Protein AF-A0A7V1H0X3-F1 (afdb_monomer_lite)

Foldseek 3Di:
DDCDPVNVVVVVVVVCVVPNPVVVVVVVVVVVVVVVVVVVVVVCVVCVVPDDDDDDDPPPPPPPPDDDDDPDDDDD

Sequence (76 aa):
MGLGLPELLVILAIILVIFGPRKLPEIGKALGQTIRELRSSTQKEESKEQDKDKDKIEASSETAEESKKEEEVKTT

Structure (mmCIF, N/CA/C/O backbone):
data_AF-A0A7V1H0X3-F1
#
_entry.id   AF-A0A7V1H0X3-F1
#
loop_
_atom_site.group_PDB
_atom_site.id
_atom_site.type_symbol
_atom_site.label_atom_id
_atom_site.label_alt_id
_ato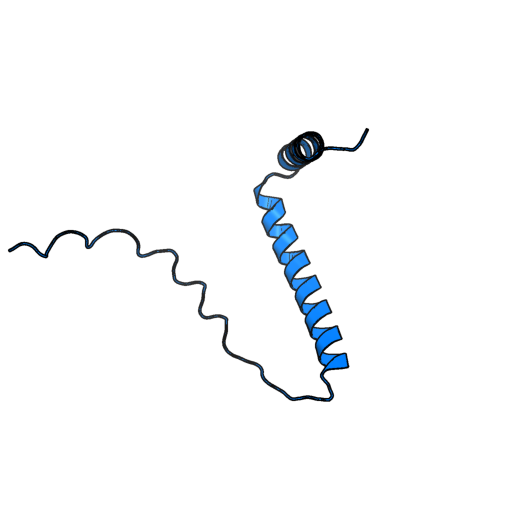m_site.label_comp_id
_atom_site.label_asym_id
_atom_site.label_entity_id
_atom_site.label_seq_id
_atom_site.pdbx_PDB_ins_code
_atom_site.Cartn_x
_atom_site.Cartn_y
_atom_site.Cartn_z
_atom_site.occupancy
_atom_site.B_iso_or_equiv
_atom_site.auth_seq_id
_atom_site.auth_comp_id
_atom_site.auth_asym_id
_atom_site.auth_atom_id
_atom_site.pdbx_PDB_model_num
ATOM 1 N N . MET A 1 1 ? 25.210 -8.081 -4.035 1.00 60.94 1 MET A N 1
ATOM 2 C CA . MET A 1 1 ? 24.266 -7.574 -5.051 1.00 60.94 1 MET A CA 1
ATOM 3 C C . MET A 1 1 ? 22.871 -7.674 -4.467 1.00 60.94 1 MET A C 1
ATOM 5 O O . MET A 1 1 ? 22.328 -8.767 -4.413 1.00 60.94 1 MET A O 1
ATOM 9 N N . GLY A 1 2 ? 22.376 -6.583 -3.887 1.00 77.00 2 GLY A N 1
ATOM 10 C CA . GLY A 1 2 ? 21.030 -6.519 -3.320 1.00 77.00 2 GLY A CA 1
ATOM 11 C C . GLY A 1 2 ? 20.097 -5.853 -4.319 1.00 77.00 2 GLY A C 1
ATOM 12 O O . GLY A 1 2 ? 20.530 -4.952 -5.033 1.00 77.00 2 GLY A O 1
ATOM 13 N N . LEU A 1 3 ? 18.847 -6.306 -4.374 1.00 82.56 3 LEU A N 1
ATOM 14 C CA . LEU A 1 3 ? 17.793 -5.607 -5.101 1.00 82.56 3 LEU A CA 1
ATOM 15 C C . LEU A 1 3 ? 17.627 -4.225 -4.467 1.00 82.56 3 LEU A C 1
ATOM 17 O O . LEU A 1 3 ? 17.237 -4.118 -3.303 1.00 82.56 3 LEU A O 1
ATOM 21 N N . GLY A 1 4 ? 17.999 -3.185 -5.205 1.00 92.31 4 GLY A N 1
ATOM 22 C CA . GLY A 1 4 ? 17.836 -1.817 -4.756 1.00 92.31 4 GLY A CA 1
ATOM 23 C C . GLY A 1 4 ? 16.385 -1.366 -4.880 1.00 92.31 4 GLY A C 1
ATOM 24 O O . GLY A 1 4 ? 15.543 -2.011 -5.510 1.00 92.31 4 GLY A O 1
ATOM 25 N N . LEU A 1 5 ? 16.102 -0.195 -4.309 1.00 95.06 5 LEU A N 1
ATOM 26 C CA . LEU A 1 5 ? 14.856 0.523 -4.580 1.00 95.06 5 LEU A CA 1
ATOM 27 C C . LEU A 1 5 ? 14.574 0.699 -6.089 1.00 95.06 5 LEU A C 1
ATOM 29 O O . LEU A 1 5 ? 13.411 0.539 -6.464 1.00 95.06 5 LEU A O 1
ATOM 33 N N . PRO A 1 6 ? 15.571 0.975 -6.961 1.00 93.12 6 PRO A N 1
ATOM 34 C CA . PRO A 1 6 ? 15.335 1.095 -8.400 1.00 93.12 6 PRO A CA 1
ATOM 35 C C . PRO A 1 6 ? 14.792 -0.191 -9.032 1.00 93.12 6 PRO A C 1
ATOM 37 O O . PRO A 1 6 ? 13.779 -0.141 -9.728 1.00 93.12 6 PRO A O 1
ATOM 40 N N . GLU A 1 7 ? 15.399 -1.350 -8.759 1.00 94.12 7 GLU A N 1
ATOM 41 C CA . GLU A 1 7 ? 14.934 -2.636 -9.289 1.00 94.12 7 GLU A CA 1
ATOM 42 C C . GLU A 1 7 ? 13.517 -2.976 -8.810 1.00 94.12 7 GLU A C 1
ATOM 44 O O . GLU A 1 7 ? 12.687 -3.422 -9.606 1.00 94.12 7 GLU A O 1
ATOM 49 N N . LEU A 1 8 ? 13.205 -2.721 -7.533 1.00 94.75 8 LEU A N 1
ATOM 50 C CA . LEU A 1 8 ? 11.864 -2.957 -6.993 1.00 94.75 8 LEU A CA 1
ATOM 51 C C . LEU A 1 8 ? 10.810 -2.067 -7.670 1.00 94.75 8 LEU A C 1
ATOM 53 O O . LEU A 1 8 ? 9.712 -2.537 -7.970 1.00 94.75 8 LEU A O 1
ATOM 57 N N . LEU A 1 9 ? 11.146 -0.804 -7.954 1.00 95.06 9 LEU A N 1
ATOM 58 C CA . LEU A 1 9 ? 10.264 0.130 -8.658 1.00 95.06 9 LEU A CA 1
ATOM 59 C C . LEU A 1 9 ? 9.956 -0.327 -10.087 1.00 95.06 9 LEU A C 1
ATOM 61 O O . LEU A 1 9 ? 8.810 -0.224 -10.520 1.00 95.06 9 LEU A O 1
ATOM 65 N N . VAL A 1 10 ? 10.947 -0.861 -10.805 1.00 95.88 10 VAL A N 1
ATOM 66 C CA . VAL A 1 10 ? 10.753 -1.387 -12.167 1.00 95.88 10 VAL A CA 1
ATOM 67 C C . VAL A 1 10 ? 9.805 -2.587 -12.156 1.00 95.88 10 VAL A C 1
ATOM 69 O O . VAL A 1 10 ? 8.873 -2.645 -12.958 1.00 95.88 10 VAL A O 1
ATOM 72 N N . ILE A 1 11 ? 9.985 -3.519 -11.218 1.00 94.88 11 ILE A N 1
ATOM 73 C CA . ILE A 1 11 ? 9.097 -4.683 -11.070 1.00 94.88 11 ILE A CA 1
ATOM 74 C C . ILE A 1 11 ? 7.675 -4.227 -10.721 1.00 94.88 11 ILE A C 1
ATOM 76 O O . ILE A 1 11 ? 6.705 -4.683 -11.330 1.00 94.88 11 ILE A O 1
ATOM 80 N N . LEU A 1 12 ? 7.547 -3.287 -9.781 1.00 94.44 12 LEU A N 1
ATOM 81 C CA . LEU A 1 12 ? 6.262 -2.712 -9.400 1.00 94.44 12 LEU A CA 1
ATOM 82 C C . LEU A 1 12 ? 5.575 -2.039 -10.596 1.00 94.44 12 LEU A C 1
ATOM 84 O O . LEU A 1 12 ? 4.380 -2.235 -10.792 1.00 94.44 12 LEU A O 1
ATOM 88 N N . ALA A 1 13 ? 6.316 -1.303 -11.426 1.00 95.44 13 ALA A N 1
ATOM 89 C CA . ALA A 1 13 ? 5.779 -0.665 -12.623 1.00 95.44 13 ALA A CA 1
ATOM 90 C C . ALA A 1 13 ? 5.204 -1.690 -13.616 1.00 95.44 13 ALA A C 1
ATOM 92 O O . ALA A 1 13 ? 4.112 -1.480 -14.137 1.00 95.44 13 ALA A O 1
ATOM 93 N N . ILE A 1 14 ? 5.873 -2.828 -13.829 1.00 96.44 14 ILE A N 1
ATOM 94 C CA . ILE A 1 14 ? 5.369 -3.900 -14.706 1.00 96.44 14 ILE A CA 1
ATOM 95 C C . ILE A 1 14 ? 4.056 -4.479 -14.162 1.00 96.44 14 ILE A C 1
ATOM 97 O O . ILE A 1 14 ? 3.080 -4.619 -14.900 1.00 96.44 14 ILE A O 1
ATOM 101 N N . ILE A 1 15 ? 4.001 -4.765 -12.859 1.00 95.88 15 ILE A N 1
ATOM 102 C CA . ILE A 1 15 ? 2.782 -5.238 -12.184 1.00 95.88 15 ILE A CA 1
ATOM 103 C C . ILE A 1 15 ? 1.660 -4.205 -12.345 1.00 95.88 15 ILE A C 1
ATOM 105 O O . ILE A 1 15 ? 0.526 -4.557 -12.666 1.00 95.88 15 ILE A O 1
ATOM 109 N N . LEU A 1 16 ? 1.975 -2.920 -12.189 1.00 94.69 16 LEU A 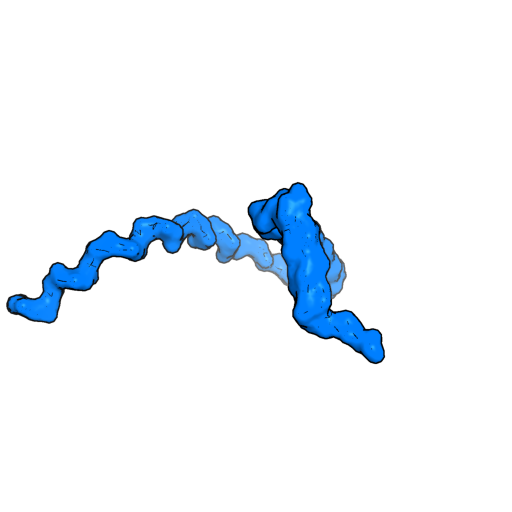N 1
ATOM 110 C CA . LEU A 1 16 ? 1.023 -1.830 -12.359 1.00 94.69 16 LEU A CA 1
ATOM 111 C C . LEU A 1 16 ? 0.508 -1.675 -13.786 1.00 94.69 16 LEU A C 1
ATOM 113 O O . LEU A 1 16 ? -0.626 -1.245 -13.951 1.00 94.69 16 LEU A O 1
ATOM 117 N N . VAL A 1 17 ? 1.283 -2.020 -14.810 1.00 95.88 17 VAL A N 1
ATOM 118 C CA . VAL A 1 17 ? 0.798 -2.007 -16.198 1.00 95.88 17 VAL A CA 1
ATOM 119 C C . VAL A 1 17 ? -0.212 -3.133 -16.430 1.00 95.88 17 VAL A C 1
ATOM 121 O O . VAL A 1 17 ? -1.227 -2.913 -17.086 1.00 95.88 17 VAL A O 1
ATOM 124 N N . ILE A 1 18 ? 0.021 -4.316 -15.856 1.00 95.38 18 ILE A N 1
ATOM 125 C CA . ILE A 1 18 ? -0.871 -5.477 -16.006 1.00 95.38 18 ILE A CA 1
ATOM 126 C C . ILE A 1 18 ? -2.161 -5.293 -15.197 1.00 95.38 18 ILE A C 1
ATOM 128 O O . ILE A 1 18 ? -3.261 -5.515 -15.699 1.00 95.38 18 ILE A O 1
ATOM 132 N N . PHE A 1 19 ? -2.035 -4.899 -13.930 1.00 92.44 19 PHE A N 1
ATOM 133 C CA . PHE A 1 19 ? -3.167 -4.795 -13.008 1.00 92.44 19 PHE A CA 1
ATOM 134 C C . PHE A 1 19 ? -3.805 -3.397 -12.990 1.00 92.44 19 PHE A C 1
ATOM 136 O O . PHE A 1 19 ? -4.989 -3.260 -12.682 1.00 92.44 19 PHE A O 1
ATOM 143 N N . GLY A 1 20 ? -3.061 -2.353 -13.342 1.00 92.50 20 GLY A N 1
ATOM 144 C CA . GLY A 1 20 ? -3.480 -0.956 -13.254 1.00 92.50 20 GLY A CA 1
ATOM 145 C C . GLY A 1 20 ? -3.232 -0.340 -11.865 1.00 92.50 20 GLY A C 1
ATOM 146 O O . GLY A 1 20 ? -3.471 -0.988 -10.841 1.00 92.50 20 GLY A O 1
ATOM 147 N N . PRO A 1 21 ? -2.852 0.952 -11.778 1.00 90.94 21 PRO A N 1
ATOM 148 C CA . PRO A 1 21 ? -2.586 1.633 -10.503 1.00 90.94 21 PRO A CA 1
ATOM 149 C C . PRO A 1 21 ? -3.823 1.783 -9.615 1.00 90.94 21 PRO A C 1
ATOM 151 O O . PRO A 1 21 ? -3.694 1.936 -8.405 1.00 90.94 21 PRO A O 1
ATOM 154 N N . ARG A 1 22 ? -5.030 1.695 -10.188 1.00 92.69 22 ARG A N 1
ATOM 155 C CA . ARG A 1 22 ? -6.290 1.786 -9.437 1.00 92.69 22 ARG A CA 1
ATOM 156 C C . ARG A 1 22 ? -6.566 0.551 -8.572 1.00 92.69 22 ARG A C 1
ATOM 158 O O . ARG A 1 22 ? -7.271 0.684 -7.579 1.00 92.69 22 ARG A O 1
ATOM 165 N N . LYS A 1 23 ? -5.989 -0.614 -8.900 1.00 90.56 23 LYS A N 1
ATOM 166 C CA . LYS A 1 23 ? -6.209 -1.858 -8.143 1.00 90.56 23 LYS A CA 1
ATOM 167 C C . LYS A 1 23 ? -5.375 -1.954 -6.865 1.00 90.56 23 LYS A C 1
ATOM 169 O O . LYS A 1 23 ? -5.822 -2.573 -5.907 1.00 90.56 23 LYS A O 1
ATOM 174 N N . LEU A 1 24 ? -4.198 -1.323 -6.803 1.00 92.00 24 LEU A N 1
ATOM 175 C CA . LEU A 1 24 ? -3.384 -1.302 -5.577 1.00 92.00 24 LEU A CA 1
ATOM 176 C C . LEU A 1 24 ? -4.109 -0.703 -4.358 1.00 92.00 24 LEU A C 1
ATOM 178 O O . LEU A 1 24 ? -4.123 -1.362 -3.319 1.00 92.00 24 LEU A O 1
ATOM 182 N N . PRO A 1 25 ? -4.725 0.496 -4.431 1.00 90.06 25 PRO A N 1
ATOM 183 C CA . PRO A 1 25 ? -5.438 1.055 -3.286 1.00 90.06 25 PRO A CA 1
ATOM 184 C C . PRO A 1 25 ? -6.697 0.254 -2.937 1.00 90.06 25 PRO A C 1
ATOM 186 O O . PRO A 1 25 ? -7.067 0.196 -1.771 1.00 90.06 25 PRO A O 1
ATOM 189 N N . GLU A 1 26 ? -7.345 -0.384 -3.913 1.00 93.19 26 GLU A N 1
ATOM 190 C CA . GLU A 1 26 ? -8.506 -1.253 -3.687 1.00 93.19 26 GLU A CA 1
ATOM 191 C C . GLU A 1 26 ? -8.121 -2.501 -2.877 1.00 93.19 26 GLU A C 1
ATOM 193 O O . GLU A 1 26 ? -8.695 -2.761 -1.818 1.00 93.19 26 GLU A O 1
ATOM 198 N N . ILE A 1 27 ? -7.070 -3.208 -3.307 1.00 93.00 27 ILE A N 1
ATOM 199 C CA . ILE A 1 27 ? -6.522 -4.376 -2.601 1.00 93.00 27 ILE A CA 1
ATOM 200 C C . ILE A 1 27 ? -5.970 -3.963 -1.230 1.00 93.00 27 ILE A C 1
ATOM 202 O O . ILE A 1 27 ? -6.208 -4.642 -0.235 1.00 93.00 27 ILE A O 1
ATOM 206 N N . GLY A 1 28 ? -5.282 -2.822 -1.152 1.00 94.00 28 GLY A N 1
ATOM 207 C CA . GLY A 1 28 ? -4.761 -2.276 0.099 1.00 94.00 28 GLY A CA 1
ATOM 208 C C . GLY A 1 28 ? -5.856 -1.932 1.111 1.00 94.00 28 GLY A C 1
ATOM 209 O O . GLY A 1 28 ? -5.679 -2.199 2.296 1.00 94.00 28 GLY A O 1
ATOM 210 N N . LYS A 1 29 ? -7.006 -1.404 0.669 1.00 94.81 29 LYS A N 1
ATOM 211 C CA . LYS A 1 29 ? -8.167 -1.158 1.540 1.00 94.81 29 LYS A CA 1
ATOM 212 C C . LYS A 1 29 ? -8.745 -2.461 2.090 1.00 94.81 29 LYS A C 1
ATOM 214 O O . LYS A 1 29 ? -8.935 -2.559 3.298 1.00 94.81 29 LYS A O 1
ATOM 219 N N . ALA A 1 30 ? -8.954 -3.467 1.239 1.00 94.88 30 ALA A N 1
ATOM 220 C CA . ALA A 1 30 ? -9.494 -4.764 1.655 1.00 94.88 30 ALA A CA 1
ATOM 221 C C . ALA A 1 30 ? -8.551 -5.515 2.618 1.00 94.88 30 ALA A C 1
ATOM 223 O O . ALA A 1 30 ? -8.969 -6.004 3.672 1.00 94.88 30 ALA A O 1
ATOM 224 N N . LEU A 1 31 ? -7.253 -5.557 2.296 1.00 96.00 31 LEU A N 1
ATOM 225 C CA . LEU A 1 31 ? -6.231 -6.126 3.177 1.00 96.00 31 LEU A CA 1
ATOM 226 C C . LEU A 1 31 ? -6.099 -5.318 4.468 1.00 96.00 31 LEU A C 1
ATOM 228 O O . LEU A 1 31 ? -5.992 -5.897 5.542 1.00 96.00 31 LEU A O 1
ATOM 232 N N . GLY A 1 32 ? -6.143 -3.990 4.382 1.00 94.44 32 GLY A N 1
ATOM 233 C CA . GLY A 1 32 ? -6.049 -3.092 5.528 1.00 94.44 32 GLY A CA 1
ATOM 234 C C . GLY A 1 32 ? -7.205 -3.263 6.508 1.00 94.44 32 GLY A C 1
ATOM 235 O O . GLY A 1 32 ? -6.963 -3.324 7.710 1.00 94.44 32 GLY A O 1
ATOM 236 N N . GLN A 1 33 ? -8.437 -3.406 6.015 1.00 94.50 33 GLN A N 1
ATOM 237 C CA . GLN A 1 33 ? -9.600 -3.742 6.841 1.00 94.50 33 GLN A CA 1
ATOM 238 C C . GLN A 1 33 ? -9.402 -5.091 7.531 1.00 94.50 33 GLN A C 1
ATOM 240 O O . GLN A 1 33 ? -9.478 -5.160 8.753 1.00 94.50 33 GLN A O 1
ATOM 245 N N . THR A 1 34 ? -8.994 -6.117 6.779 1.00 94.94 34 THR A N 1
ATOM 246 C CA . THR A 1 34 ? -8.706 -7.447 7.338 1.00 94.94 34 THR A CA 1
ATOM 247 C C . THR A 1 34 ? -7.645 -7.371 8.440 1.00 94.94 34 THR A C 1
ATOM 249 O O . THR A 1 34 ? -7.856 -7.856 9.546 1.00 94.94 34 THR A O 1
ATOM 252 N N . ILE A 1 35 ? -6.516 -6.706 8.187 1.00 95.38 35 ILE A N 1
ATOM 253 C CA . ILE A 1 35 ? -5.429 -6.537 9.161 1.00 95.38 35 ILE A CA 1
ATOM 254 C C . ILE A 1 35 ? -5.893 -5.727 10.377 1.00 95.38 35 ILE A C 1
ATOM 256 O O . ILE A 1 35 ? -5.487 -6.030 11.497 1.00 95.38 35 ILE A O 1
ATOM 260 N N . ARG A 1 36 ? -6.746 -4.714 10.185 1.00 92.56 36 ARG A N 1
ATOM 261 C CA . ARG A 1 36 ? -7.313 -3.898 11.264 1.00 92.56 36 ARG A CA 1
ATOM 262 C C . ARG A 1 36 ? -8.263 -4.706 12.141 1.00 92.56 36 ARG A C 1
ATOM 264 O O . ARG A 1 36 ? -8.159 -4.600 13.361 1.00 92.56 36 ARG A O 1
ATOM 271 N N . GLU A 1 37 ? -9.130 -5.527 11.557 1.00 90.94 37 GLU A N 1
ATOM 272 C CA . GLU A 1 37 ? -9.983 -6.473 12.283 1.00 90.94 37 GLU A CA 1
ATOM 273 C C . GLU A 1 37 ? -9.138 -7.486 13.063 1.00 90.94 37 GLU A C 1
ATOM 275 O O . GLU A 1 37 ? -9.393 -7.708 14.247 1.00 90.94 37 GLU A O 1
ATOM 280 N N . LEU A 1 38 ? -8.102 -8.057 12.433 1.00 93.75 38 LEU A N 1
ATOM 281 C CA . LEU A 1 38 ? -7.188 -9.009 13.071 1.00 93.75 38 LEU A CA 1
ATOM 282 C C . LEU A 1 38 ? -6.465 -8.361 14.258 1.00 93.75 38 LEU A C 1
ATOM 284 O O . LEU A 1 38 ? -6.547 -8.865 15.373 1.00 93.75 38 LEU A O 1
ATOM 288 N N . ARG A 1 39 ? -5.844 -7.191 14.052 1.00 90.12 39 ARG A N 1
ATOM 289 C CA . ARG A 1 39 ? -5.196 -6.407 15.117 1.00 90.12 39 ARG A CA 1
ATOM 290 C C . ARG A 1 39 ? -6.161 -6.065 16.245 1.00 90.12 39 ARG A C 1
ATOM 292 O O . ARG A 1 39 ? -5.807 -6.237 17.403 1.00 90.12 39 ARG A O 1
ATOM 299 N N . SER A 1 40 ? -7.367 -5.609 15.917 1.00 87.75 40 SER A N 1
ATOM 300 C CA . SER A 1 40 ? -8.380 -5.228 16.909 1.00 87.75 40 SER A CA 1
ATOM 301 C C . SER A 1 40 ? -8.900 -6.428 17.696 1.00 87.75 40 SER A C 1
ATOM 303 O O . SER A 1 40 ? -9.259 -6.281 18.860 1.00 87.75 40 SER A O 1
ATOM 305 N N . SER A 1 41 ? -8.959 -7.606 17.076 1.00 86.06 41 SER A N 1
ATOM 306 C CA . SER A 1 41 ? -9.404 -8.841 17.725 1.00 86.06 41 SER A CA 1
ATOM 307 C C . SER A 1 41 ? -8.331 -9.372 18.668 1.00 86.06 41 SER A C 1
ATOM 309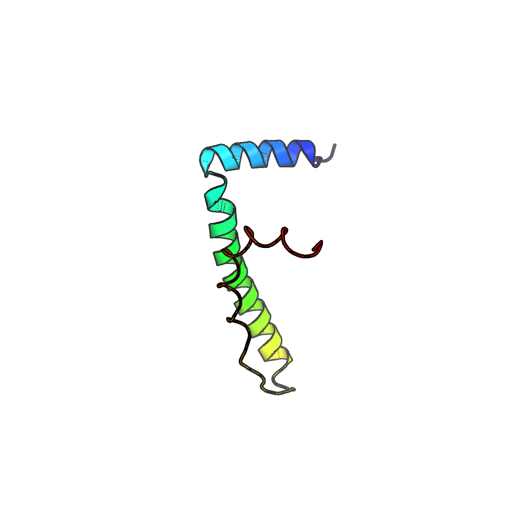 O O . SER A 1 41 ? -8.630 -9.602 19.834 1.00 86.06 41 SER A O 1
ATOM 311 N N . THR A 1 42 ? -7.075 -9.440 18.214 1.00 87.25 42 THR A N 1
ATOM 312 C CA . THR A 1 42 ? -5.927 -9.787 19.066 1.00 87.25 42 THR A CA 1
ATOM 313 C C . THR A 1 42 ? -5.790 -8.807 20.229 1.00 87.25 42 THR A C 1
ATOM 315 O O . THR A 1 42 ? -5.678 -9.216 21.378 1.00 87.25 42 THR A O 1
ATOM 318 N N . GLN A 1 43 ? -5.908 -7.504 19.963 1.00 83.50 43 GLN A N 1
ATOM 319 C CA . GLN A 1 43 ? -5.817 -6.495 21.011 1.00 83.50 43 GLN A CA 1
ATOM 320 C C . GLN A 1 43 ? -7.003 -6.544 21.980 1.00 83.50 43 GLN A C 1
ATOM 322 O O . GLN A 1 43 ? -6.808 -6.276 23.155 1.00 83.50 43 GLN A O 1
ATOM 327 N N . LYS A 1 44 ? -8.214 -6.920 21.547 1.00 73.81 44 LYS A N 1
ATOM 328 C CA . LYS A 1 44 ? -9.364 -7.147 22.447 1.00 73.81 44 LYS A CA 1
ATOM 329 C C . LYS A 1 44 ? -9.255 -8.425 23.270 1.00 73.81 44 LYS A C 1
ATOM 331 O O . LYS A 1 44 ? -9.861 -8.483 24.334 1.00 73.81 44 LYS A O 1
ATOM 336 N N . GLU A 1 45 ? -8.548 -9.442 22.792 1.00 70.50 45 GLU A N 1
ATOM 337 C CA . GLU A 1 45 ? -8.234 -10.625 23.598 1.00 70.50 45 GLU A CA 1
ATOM 338 C C . GLU A 1 45 ? -7.196 -10.291 24.673 1.00 70.50 45 GLU A C 1
ATOM 340 O O . GLU A 1 45 ? -7.386 -10.675 25.822 1.00 70.50 45 GLU A O 1
ATOM 345 N N . GLU A 1 46 ? -6.185 -9.484 24.342 1.00 66.00 46 GLU A N 1
ATOM 346 C CA . GLU A 1 46 ? -5.204 -8.962 25.308 1.00 66.00 46 GLU A CA 1
ATOM 347 C C . GLU A 1 46 ? -5.805 -7.905 26.255 1.00 66.00 46 GLU A C 1
ATOM 349 O O . GLU A 1 46 ? -5.455 -7.842 27.428 1.00 66.00 46 GLU A O 1
ATOM 354 N N . SER A 1 47 ? -6.750 -7.095 25.768 1.00 58.00 47 SER A N 1
ATOM 355 C CA . SER A 1 47 ? -7.390 -5.991 26.506 1.00 58.00 47 SER A CA 1
ATOM 356 C C . SER A 1 47 ? -8.749 -6.369 27.094 1.00 58.00 47 SER A C 1
ATOM 358 O O . SER A 1 47 ? -9.458 -5.503 27.596 1.00 58.00 47 SER A O 1
ATOM 360 N N . LYS A 1 48 ? -9.140 -7.651 27.099 1.00 53.09 48 LYS A N 1
ATOM 361 C CA . LYS A 1 48 ? -10.341 -8.114 27.825 1.00 53.09 48 LYS A CA 1
ATOM 362 C C . LYS A 1 48 ? -10.210 -7.966 29.348 1.00 53.09 48 LYS A C 1
ATOM 364 O O . LYS A 1 48 ? -11.164 -8.253 30.065 1.00 53.09 48 LYS A O 1
ATOM 369 N N . GLU A 1 49 ? -9.066 -7.466 29.811 1.00 53.47 49 GLU A N 1
ATOM 370 C CA . GLU A 1 49 ? -8.837 -6.983 31.169 1.00 53.47 49 GLU A CA 1
ATOM 371 C C . GLU A 1 49 ? -9.105 -5.469 31.348 1.00 53.47 49 GLU A C 1
ATOM 373 O O . GLU A 1 49 ? -9.224 -5.020 32.483 1.00 53.47 49 GLU A O 1
ATOM 378 N N . GLN A 1 50 ? -9.255 -4.666 30.280 1.00 51.00 50 GLN A N 1
ATOM 379 C CA . GLN A 1 50 ? -9.494 -3.214 30.367 1.00 51.00 50 GLN A CA 1
ATOM 380 C C . GLN A 1 50 ? -10.436 -2.687 29.264 1.00 51.00 50 GLN A C 1
ATOM 382 O O . GLN A 1 50 ? -10.017 -2.313 28.176 1.00 51.00 50 GLN A O 1
ATOM 387 N N . ASP A 1 51 ? -11.716 -2.655 29.631 1.00 45.50 51 ASP A N 1
ATOM 388 C CA . ASP A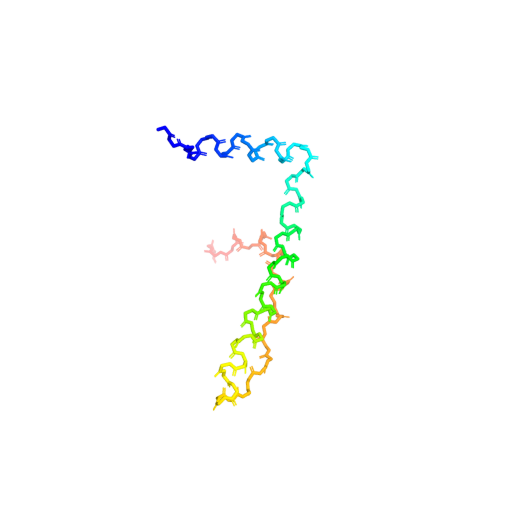 1 51 ? -12.748 -1.658 29.315 1.00 45.50 51 ASP A CA 1
ATOM 389 C C . ASP A 1 51 ? -13.159 -1.298 27.868 1.00 45.50 51 ASP A C 1
ATOM 391 O O . ASP A 1 51 ? -12.438 -1.367 26.877 1.00 45.50 51 ASP A O 1
ATOM 395 N N . LYS A 1 52 ? -14.442 -0.953 27.765 1.00 51.19 52 LYS A N 1
ATOM 396 C CA . LYS A 1 52 ? -15.244 -0.814 26.557 1.00 51.19 52 LYS A CA 1
ATOM 397 C C . LYS A 1 52 ? -15.316 0.657 26.153 1.00 51.19 52 LYS A C 1
ATOM 399 O O . LYS A 1 52 ? -16.094 1.385 26.745 1.00 51.19 52 LYS A O 1
ATOM 404 N N . ASP A 1 53 ? -14.692 1.044 25.047 1.00 43.62 53 ASP A N 1
ATOM 405 C CA . ASP A 1 53 ? -15.067 2.296 24.378 1.00 43.62 53 ASP A CA 1
ATOM 406 C C . ASP A 1 53 ? -15.125 2.095 22.862 1.00 43.62 53 ASP A C 1
ATOM 408 O O . ASP A 1 53 ? -14.131 1.884 22.164 1.00 43.62 53 ASP A O 1
ATOM 412 N N . LYS A 1 54 ? -16.363 2.058 22.370 1.00 51.91 54 LYS A N 1
ATOM 413 C CA . LYS A 1 54 ? -16.725 2.143 20.961 1.00 51.91 54 LYS A CA 1
ATOM 414 C C . LYS A 1 54 ? -17.268 3.547 20.722 1.00 51.91 54 LYS A C 1
ATOM 416 O O . LYS A 1 54 ? -17.855 4.136 21.620 1.00 51.91 54 LYS A O 1
ATOM 421 N N . ASP A 1 55 ? -17.223 3.917 19.449 1.00 48.47 55 ASP A N 1
ATOM 422 C CA . ASP A 1 55 ? -18.014 4.958 18.792 1.00 48.47 55 ASP A CA 1
ATOM 423 C C . ASP A 1 55 ? -17.314 6.310 18.582 1.00 48.47 55 ASP A C 1
ATOM 425 O O . ASP A 1 55 ? -16.612 6.817 19.448 1.00 48.47 55 ASP A O 1
ATOM 429 N N . LYS A 1 56 ? -17.555 6.895 17.396 1.00 48.56 56 LYS A N 1
ATOM 430 C CA . LYS A 1 56 ? -17.184 8.257 16.955 1.00 48.56 56 LYS A CA 1
ATOM 431 C C . LYS A 1 56 ? -15.884 8.484 16.167 1.00 48.56 56 LYS A C 1
ATOM 433 O O . LYS A 1 56 ? -15.184 9.440 16.469 1.00 48.56 56 LYS A O 1
ATOM 438 N N . ILE A 1 57 ? -15.611 7.769 15.068 1.00 50.19 57 ILE A N 1
ATOM 439 C CA . ILE A 1 57 ? -14.831 8.376 13.956 1.00 50.19 57 ILE A CA 1
ATOM 440 C C . ILE A 1 57 ? -15.250 7.815 12.584 1.00 50.19 57 ILE A C 1
ATOM 442 O O . ILE A 1 57 ? -14.456 7.172 11.914 1.00 50.19 57 ILE A O 1
ATOM 446 N N . GLU A 1 58 ? -16.473 8.088 12.130 1.00 41.50 58 GLU A N 1
ATOM 447 C CA . GLU A 1 58 ? -16.799 8.086 10.688 1.00 41.50 58 GLU A CA 1
ATOM 448 C C . GLU A 1 58 ? -17.612 9.346 10.350 1.00 41.50 58 GLU A C 1
ATOM 450 O O . GLU A 1 58 ? -18.730 9.301 9.861 1.00 41.50 58 GLU A O 1
ATOM 455 N N . ALA A 1 59 ? -17.032 10.504 10.681 1.00 44.81 59 ALA A N 1
ATOM 456 C CA . ALA A 1 59 ? -17.486 11.834 10.261 1.00 44.81 59 ALA A CA 1
ATOM 457 C C . ALA A 1 59 ? -16.452 12.502 9.327 1.00 44.81 59 ALA A C 1
ATOM 459 O O . ALA A 1 59 ? -16.290 13.716 9.339 1.00 44.81 59 ALA A O 1
ATOM 460 N N . SER A 1 60 ? -15.677 11.717 8.568 1.00 48.53 60 SER A N 1
ATOM 461 C CA . SER A 1 60 ? -14.514 12.224 7.817 1.00 48.53 60 SER A CA 1
ATOM 462 C C . SER A 1 60 ? -14.484 11.755 6.359 1.00 48.53 60 SER A C 1
ATOM 464 O O . SER A 1 60 ? -13.445 11.362 5.835 1.00 48.53 60 SER A O 1
ATOM 466 N N . SER A 1 61 ? -15.636 11.788 5.686 1.00 43.72 61 SER A N 1
ATOM 467 C CA . SER A 1 61 ? -15.709 11.631 4.225 1.00 43.72 61 SER A CA 1
ATOM 468 C C . SER A 1 61 ? -16.481 12.750 3.520 1.00 43.72 61 SER A C 1
ATOM 470 O O . SER A 1 61 ? -16.858 12.581 2.367 1.00 43.72 61 SER A O 1
ATOM 472 N N . GLU A 1 62 ? -16.675 13.899 4.172 1.00 44.91 62 GLU A N 1
ATOM 473 C CA . GLU A 1 62 ? -17.334 15.075 3.583 1.00 44.91 62 GLU A CA 1
ATOM 474 C C . GLU A 1 62 ? -16.465 16.336 3.748 1.00 44.91 62 GLU A C 1
ATOM 476 O O . GLU A 1 62 ? -16.852 17.332 4.345 1.00 44.91 62 GLU A O 1
ATOM 481 N N . THR A 1 63 ? -15.213 16.287 3.284 1.00 36.31 63 THR A N 1
ATOM 482 C CA . THR A 1 63 ? -14.345 17.488 3.224 1.00 36.31 63 THR A CA 1
ATOM 483 C C . THR A 1 63 ? -13.561 17.558 1.913 1.00 36.31 63 THR A C 1
ATOM 485 O O . THR A 1 63 ? -12.463 18.097 1.850 1.00 36.31 63 THR A O 1
ATOM 488 N N . ALA A 1 64 ? -14.119 16.992 0.841 1.00 53.50 64 ALA A N 1
ATOM 489 C CA . ALA A 1 64 ? -13.482 16.967 -0.473 1.00 53.50 64 ALA A CA 1
ATOM 490 C C . ALA A 1 64 ? -14.008 18.027 -1.464 1.00 53.50 64 ALA A C 1
ATOM 492 O O . ALA A 1 64 ? -13.625 17.942 -2.627 1.00 53.50 64 ALA A O 1
ATOM 493 N N . GLU A 1 65 ? -14.826 19.021 -1.067 1.00 53.59 65 GLU A N 1
ATOM 494 C CA . GLU A 1 65 ? -15.424 19.936 -2.069 1.00 53.59 65 GLU A CA 1
ATOM 495 C C . GLU A 1 65 ? -15.400 21.462 -1.833 1.00 53.59 65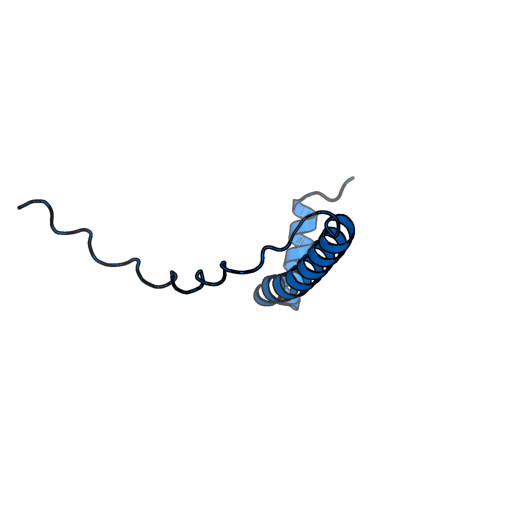 GLU A C 1
ATOM 497 O O . GLU A 1 65 ? -15.807 22.184 -2.734 1.00 53.59 65 GLU A O 1
ATOM 502 N N . GLU A 1 66 ? -14.830 22.020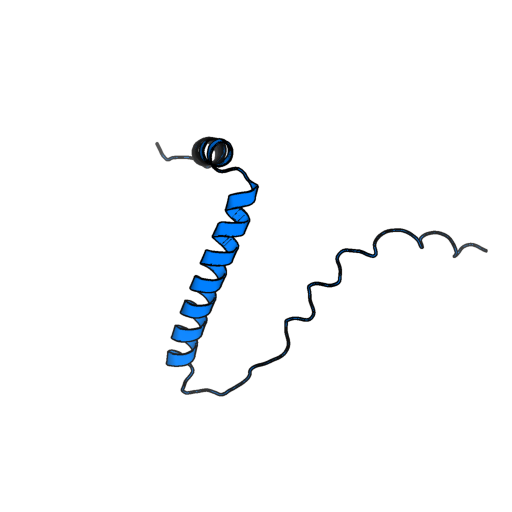 -0.758 1.00 47.31 66 GLU A N 1
ATOM 503 C CA . GLU A 1 66 ? -14.779 23.494 -0.609 1.00 47.31 66 GLU A CA 1
ATOM 504 C C . GLU A 1 66 ? -13.339 24.029 -0.538 1.00 47.31 66 GLU A C 1
ATOM 506 O O . GLU A 1 66 ? -12.758 24.299 0.508 1.00 47.31 66 GLU A O 1
ATOM 511 N N . SER A 1 67 ? -12.705 24.134 -1.706 1.00 48.28 67 SER A N 1
ATOM 512 C CA . SER A 1 67 ? -11.465 24.894 -1.914 1.00 48.28 67 SER A CA 1
ATOM 513 C C . SER A 1 67 ? -11.518 25.595 -3.266 1.00 48.28 67 SER A C 1
ATOM 515 O O . SER A 1 67 ? -10.775 25.266 -4.188 1.00 48.28 67 SER A O 1
ATOM 517 N N . LYS A 1 68 ? -12.434 26.562 -3.399 1.00 48.06 68 LYS A N 1
ATOM 518 C CA . LYS A 1 68 ? -12.305 27.697 -4.324 1.00 48.06 68 LYS A CA 1
ATOM 519 C C . LYS A 1 68 ? -13.385 28.738 -4.020 1.00 48.06 68 LYS A C 1
ATOM 521 O O . LYS A 1 68 ? -14.555 28.423 -4.197 1.00 48.06 68 LYS A O 1
ATOM 526 N N . LYS A 1 69 ? -12.957 29.970 -3.699 1.00 47.47 69 LYS A N 1
ATOM 527 C CA . LYS A 1 69 ? -13.719 31.242 -3.654 1.00 47.47 69 LYS A CA 1
ATOM 528 C C . LYS A 1 69 ? -13.999 31.804 -2.248 1.00 47.47 69 LYS A C 1
ATOM 530 O O . LYS A 1 69 ? -15.119 31.733 -1.785 1.00 47.47 69 LYS A O 1
ATOM 535 N N . GLU A 1 70 ? -12.986 32.423 -1.636 1.00 50.31 70 GLU A N 1
ATOM 536 C CA . GLU A 1 70 ? -13.106 33.688 -0.873 1.00 50.31 70 GLU A CA 1
ATOM 537 C C . GLU A 1 70 ? -11.703 34.168 -0.439 1.00 50.31 70 GLU A C 1
ATOM 539 O O . GLU A 1 70 ? -11.340 34.202 0.729 1.00 50.31 70 GLU A O 1
ATOM 544 N N . GLU A 1 71 ? -10.866 34.516 -1.420 1.00 54.34 71 GLU A N 1
ATOM 545 C CA . GLU A 1 71 ? -9.676 35.359 -1.222 1.00 54.34 71 GLU A CA 1
ATOM 546 C C . GLU A 1 71 ? -9.855 36.605 -2.095 1.00 54.34 71 GLU A C 1
ATOM 548 O O . GLU A 1 71 ? -9.202 36.758 -3.113 1.00 54.34 71 GLU A O 1
ATOM 553 N N . GLU A 1 72 ? -10.843 37.436 -1.769 1.00 52.88 72 GLU A N 1
ATOM 554 C CA . GLU A 1 72 ? -10.962 38.825 -2.230 1.00 52.88 72 GLU A CA 1
ATOM 555 C C . GLU A 1 72 ? -12.137 39.437 -1.462 1.00 52.88 72 GLU A C 1
ATOM 557 O O . GLU A 1 72 ? -13.265 39.244 -1.871 1.00 52.88 72 GLU A O 1
ATOM 562 N N . VAL A 1 73 ? -11.903 40.027 -0.288 1.00 52.44 73 VAL A N 1
ATOM 563 C CA . VAL A 1 73 ? -12.562 41.236 0.269 1.00 52.44 73 VAL A CA 1
ATOM 564 C C . VAL A 1 73 ? -11.987 41.407 1.680 1.00 52.44 73 VAL A C 1
ATOM 566 O O . VAL A 1 73 ? -12.578 41.000 2.675 1.00 52.44 73 VAL A O 1
ATOM 569 N N . LYS A 1 74 ? -10.795 41.998 1.785 1.00 49.94 74 LYS A N 1
ATOM 570 C CA . LYS A 1 74 ? -10.367 42.737 2.988 1.00 49.94 74 LYS A CA 1
ATOM 571 C C . LYS A 1 74 ? -9.271 43.734 2.625 1.00 49.94 74 LYS A C 1
ATOM 573 O O . LYS A 1 74 ? -8.162 43.708 3.144 1.00 49.94 74 LYS A O 1
ATOM 578 N N . THR A 1 75 ? -9.588 44.624 1.690 1.00 48.31 75 THR A N 1
ATOM 579 C CA . THR A 1 75 ? -8.899 45.914 1.546 1.00 48.31 75 THR A CA 1
ATOM 580 C C . THR A 1 75 ? -9.862 46.921 0.922 1.00 48.31 75 THR A C 1
ATOM 582 O O . THR A 1 75 ? -9.702 47.322 -0.224 1.00 48.31 75 THR A O 1
ATOM 585 N N . THR A 1 76 ? -10.916 47.291 1.644 1.00 48.00 76 THR A N 1
ATOM 586 C CA . THR A 1 76 ? -11.618 48.574 1.475 1.00 48.00 76 THR A CA 1
ATOM 587 C C . THR A 1 76 ? -12.271 48.928 2.800 1.00 48.00 76 THR A C 1
ATOM 589 O O . THR A 1 76 ? -12.813 47.996 3.437 1.00 48.00 76 THR A O 1
#

Radius of gyration: 22.11 Å; chains: 1; bounding box: 42×59×47 Å

Secondary structure (DSSP, 8-state):
----HHHHHHHHHHHHHHH-TTHHHHHHHHHHHHHHHHHHHHHHHHTTTS----------SS-SS--SS-------

pLDDT: mean 73.97, std 21.31, range [36.31, 96.44]